Protein AF-A0A0Q6XFZ0-F1 (afdb_monomer)

Solvent-accessible surface area (backbone atoms only — not comparable to full-atom values): 3397 Å² total; per-residue (Å²): 112,42,23,30,30,36,40,39,39,32,50,34,97,77,37,94,62,90,50,76,49,78,48,78,47,72,81,25,74,38,68,66,61,28,50,50,53,50,59,72,47,54,68,81,34,63,99,52,48,41,42,77,48,65,48,69,41,80,103

Mean predicted aligned error: 2.95 Å

Structure (mmCIF, N/CA/C/O backbone):
data_AF-A0A0Q6XFZ0-F1
#
_entry.id   AF-A0A0Q6XFZ0-F1
#
loop_
_atom_site.group_PDB
_atom_site.id
_atom_site.type_symbol
_atom_site.label_atom_id
_atom_site.label_alt_id
_atom_site.label_comp_id
_atom_site.label_asym_id
_atom_site.label_entity_id
_atom_site.label_seq_id
_atom_site.pdbx_PDB_ins_code
_atom_site.Cartn_x
_atom_site.Cartn_y
_atom_site.Cartn_z
_atom_site.occupancy
_atom_site.B_iso_or_equiv
_atom_site.auth_seq_id
_atom_site.auth_comp_id
_atom_site.auth_asym_id
_atom_site.auth_atom_id
_atom_site.pdbx_PDB_model_num
ATOM 1 N N . MET A 1 1 ? -12.897 7.232 16.889 1.00 76.94 1 MET A N 1
ATOM 2 C CA . MET A 1 1 ? -11.893 7.945 16.067 1.00 76.94 1 MET A CA 1
ATOM 3 C C . MET A 1 1 ? -11.764 7.178 14.767 1.00 76.94 1 MET A C 1
ATOM 5 O O . MET A 1 1 ? -11.701 5.958 14.835 1.00 76.94 1 MET A O 1
ATOM 9 N N . GLU A 1 2 ? -11.784 7.861 13.626 1.00 93.75 2 GLU A N 1
ATOM 10 C CA . GLU A 1 2 ? -11.647 7.242 12.301 1.00 93.75 2 GLU A CA 1
ATOM 11 C C . GLU A 1 2 ? -10.285 7.640 11.710 1.00 93.75 2 GLU A C 1
ATOM 13 O O . GLU A 1 2 ? -9.805 8.750 11.945 1.00 93.75 2 GLU A O 1
ATOM 18 N N . PHE A 1 3 ? -9.643 6.732 10.981 1.00 98.12 3 PHE A N 1
ATOM 19 C CA . PHE A 1 3 ? -8.386 6.968 10.280 1.00 98.12 3 PHE A CA 1
ATOM 20 C C . PHE A 1 3 ? -8.564 6.750 8.777 1.00 98.12 3 PHE A C 1
ATOM 22 O O . PHE A 1 3 ? -9.328 5.887 8.336 1.00 98.12 3 PHE A O 1
ATOM 29 N N . ILE A 1 4 ? -7.824 7.529 7.997 1.00 98.19 4 ILE A N 1
ATOM 30 C CA . ILE A 1 4 ? -7.738 7.435 6.544 1.00 98.19 4 ILE A CA 1
ATOM 31 C C . ILE A 1 4 ? -6.318 7.001 6.199 1.00 98.19 4 ILE A C 1
ATOM 33 O O . ILE A 1 4 ? -5.350 7.662 6.580 1.00 98.19 4 ILE A O 1
ATOM 37 N N . LEU A 1 5 ? -6.195 5.900 5.468 1.00 98.38 5 LEU A N 1
ATOM 38 C CA . LEU A 1 5 ? -4.944 5.494 4.844 1.00 98.38 5 LEU A CA 1
ATOM 39 C C . LEU A 1 5 ? -4.783 6.264 3.537 1.00 98.38 5 LEU A C 1
ATOM 41 O O . LEU A 1 5 ? -5.654 6.197 2.675 1.00 98.38 5 LEU A O 1
ATOM 45 N N . VAL A 1 6 ? -3.668 6.961 3.366 1.00 98.12 6 VAL A N 1
ATOM 46 C CA . VAL A 1 6 ? -3.296 7.562 2.084 1.00 98.12 6 VAL A CA 1
ATOM 47 C C . VAL A 1 6 ? -2.086 6.820 1.541 1.00 98.12 6 VAL A C 1
ATOM 49 O O . VAL A 1 6 ? -1.045 6.776 2.195 1.00 98.12 6 VAL A O 1
ATOM 52 N N . LEU A 1 7 ? -2.233 6.231 0.359 1.00 97.94 7 LEU A N 1
ATOM 53 C CA . LEU A 1 7 ? -1.175 5.564 -0.392 1.00 97.94 7 LEU A CA 1
ATOM 54 C C . LEU A 1 7 ? -0.632 6.515 -1.458 1.00 97.94 7 LEU A C 1
ATOM 56 O O . LEU A 1 7 ? -1.407 7.139 -2.180 1.00 97.94 7 LEU A O 1
ATOM 60 N N . TYR A 1 8 ? 0.688 6.571 -1.584 1.00 96.38 8 TYR A N 1
ATOM 61 C CA . TYR A 1 8 ? 1.425 7.299 -2.609 1.00 96.38 8 TYR A CA 1
ATOM 62 C C . TYR A 1 8 ? 2.304 6.301 -3.354 1.00 96.38 8 TYR A C 1
ATOM 64 O O . TYR A 1 8 ? 3.239 5.751 -2.776 1.00 96.38 8 TYR A O 1
ATOM 72 N N . ILE A 1 9 ? 2.011 6.073 -4.629 1.00 96.06 9 ILE A N 1
ATOM 73 C CA . ILE A 1 9 ? 2.842 5.254 -5.511 1.00 96.06 9 ILE A CA 1
ATOM 74 C C . ILE A 1 9 ? 3.461 6.177 -6.550 1.00 96.06 9 ILE A C 1
ATOM 76 O O . ILE A 1 9 ? 2.737 6.921 -7.209 1.00 96.06 9 ILE A O 1
ATOM 80 N N . TYR A 1 10 ? 4.778 6.135 -6.709 1.00 95.44 10 TYR A N 1
ATOM 81 C CA . TYR A 1 10 ? 5.490 6.996 -7.651 1.00 95.44 10 TYR A CA 1
ATOM 82 C C . TYR A 1 10 ? 6.610 6.252 -8.376 1.00 95.44 10 TYR A C 1
ATOM 84 O O . TYR A 1 10 ? 7.076 5.205 -7.932 1.00 95.44 10 TYR A O 1
ATOM 92 N N . ALA A 1 11 ? 7.017 6.786 -9.522 1.00 95.44 11 ALA A N 1
ATOM 93 C CA . ALA A 1 11 ? 8.179 6.343 -10.276 1.00 95.44 11 ALA A CA 1
ATOM 94 C C . ALA A 1 11 ? 9.465 6.527 -9.445 1.00 95.44 11 ALA A C 1
ATOM 96 O O . ALA A 1 11 ? 9.797 7.644 -9.054 1.00 95.44 11 ALA A O 1
ATOM 97 N N . GLY A 1 12 ? 10.165 5.431 -9.150 1.00 91.19 12 GLY A N 1
ATOM 98 C CA . GLY A 1 12 ? 11.452 5.443 -8.456 1.00 91.19 12 GLY A CA 1
ATOM 99 C C . GLY A 1 12 ? 12.616 5.766 -9.396 1.00 91.19 12 GLY A C 1
ATOM 100 O O . GLY A 1 12 ? 12.439 5.943 -10.601 1.00 91.19 12 GLY A O 1
ATOM 101 N N . MET A 1 13 ? 13.838 5.784 -8.858 1.00 88.75 13 MET A N 1
ATOM 102 C CA . MET A 1 13 ? 15.047 6.223 -9.582 1.00 88.75 13 MET A CA 1
ATOM 103 C C . MET A 1 13 ? 15.329 5.460 -10.894 1.00 88.75 13 MET A C 1
ATOM 105 O O . MET A 1 13 ? 15.960 6.000 -11.798 1.00 88.75 13 MET A O 1
ATOM 109 N N . PHE A 1 14 ? 14.864 4.213 -11.013 1.00 88.56 14 PHE A N 1
ATOM 110 C CA . PHE A 1 14 ? 15.066 3.368 -12.199 1.00 88.56 14 PHE A CA 1
ATOM 111 C C . PHE A 1 14 ? 13.887 3.375 -13.184 1.00 88.56 14 PHE A C 1
ATOM 113 O O . PHE A 1 14 ? 13.886 2.615 -14.156 1.00 88.56 14 PHE A O 1
ATOM 120 N N . ALA A 1 15 ? 12.855 4.181 -12.934 1.00 90.69 15 ALA A N 1
ATOM 121 C CA . ALA A 1 15 ? 11.688 4.243 -13.799 1.00 90.69 15 ALA A CA 1
ATOM 122 C C . ALA A 1 15 ? 12.010 4.933 -15.133 1.00 90.69 15 ALA A C 1
ATOM 124 O O . ALA A 1 15 ? 12.740 5.918 -15.199 1.00 90.69 15 ALA A O 1
ATOM 125 N N . LYS A 1 16 ? 11.424 4.422 -16.221 1.00 85.94 16 LYS A N 1
ATOM 126 C CA . LYS A 1 16 ? 11.509 5.022 -17.560 1.00 85.94 16 LYS A CA 1
ATOM 127 C C . LYS A 1 16 ? 10.259 5.861 -17.828 1.00 85.94 16 LYS A C 1
ATOM 129 O O . LYS A 1 16 ? 9.413 5.469 -18.627 1.00 85.94 16 LYS A O 1
ATOM 134 N N . GLY A 1 17 ? 10.138 6.974 -17.111 1.00 84.69 17 GLY A N 1
ATOM 135 C CA . GLY A 1 17 ? 9.038 7.932 -17.231 1.00 84.69 17 GLY A CA 1
ATOM 136 C C . GLY A 1 17 ? 8.361 8.247 -15.901 1.00 84.69 17 GLY A C 1
ATOM 137 O O . GLY A 1 17 ? 8.616 7.599 -14.885 1.00 84.69 17 GLY A O 1
ATOM 138 N N . ASP A 1 18 ? 7.462 9.226 -15.942 1.00 84.69 18 ASP A N 1
ATOM 139 C CA . ASP A 1 18 ? 6.787 9.741 -14.758 1.00 84.69 18 ASP A CA 1
ATOM 140 C C . ASP A 1 18 ? 5.417 9.080 -14.582 1.00 84.69 18 ASP A C 1
ATOM 142 O O . ASP A 1 18 ? 4.575 9.055 -15.481 1.00 84.69 18 ASP A O 1
ATOM 146 N N . SER A 1 19 ? 5.180 8.518 -13.400 1.00 84.56 19 SER A N 1
ATOM 147 C CA . SER A 1 19 ? 3.884 7.966 -13.014 1.00 84.56 19 SER A CA 1
ATOM 148 C C . SER A 1 19 ? 3.711 8.154 -11.519 1.00 84.56 19 SER A C 1
ATOM 150 O O . SER A 1 19 ? 4.559 7.719 -10.742 1.00 84.56 19 SER A O 1
ATOM 152 N N . VAL A 1 20 ? 2.621 8.807 -11.122 1.00 93.50 20 VAL A N 1
ATOM 153 C CA . VAL A 1 20 ? 2.258 9.031 -9.721 1.00 93.50 20 VAL A CA 1
ATOM 154 C C . VAL A 1 20 ? 0.789 8.681 -9.532 1.00 93.50 20 VAL A C 1
ATOM 156 O O . VAL A 1 20 ? -0.048 8.926 -10.401 1.00 93.50 20 VAL A O 1
ATOM 159 N N . THR A 1 21 ? 0.460 8.0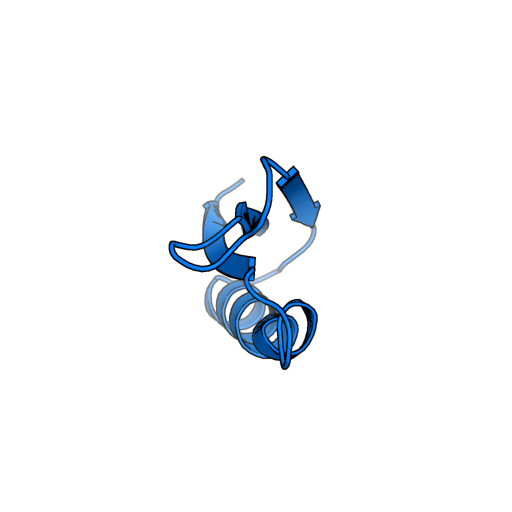83 -8.397 1.00 94.81 21 THR A N 1
ATOM 160 C CA . THR A 1 21 ? -0.915 7.809 -7.987 1.00 94.81 21 THR A CA 1
ATOM 161 C C . THR A 1 21 ? -1.047 8.052 -6.494 1.00 94.81 21 THR A C 1
ATOM 163 O O . THR A 1 21 ? -0.192 7.634 -5.713 1.00 94.81 21 THR A O 1
ATOM 166 N N . VAL A 1 22 ? -2.133 8.719 -6.109 1.00 96.44 22 VAL A N 1
ATOM 167 C CA . VAL A 1 22 ? -2.515 8.919 -4.712 1.00 96.44 22 VAL A CA 1
ATOM 168 C C . VAL A 1 22 ? -3.890 8.310 -4.506 1.00 96.44 22 VAL A C 1
ATOM 170 O O . VAL A 1 22 ? -4.814 8.625 -5.252 1.00 96.44 22 VAL A O 1
ATOM 173 N N . GLN A 1 23 ? -4.026 7.451 -3.500 1.00 96.50 23 GLN A N 1
ATOM 174 C CA . GLN A 1 23 ? -5.296 6.820 -3.152 1.00 96.50 23 GLN A CA 1
ATOM 175 C C . GLN A 1 23 ? -5.587 7.016 -1.669 1.00 96.50 23 GLN A C 1
ATOM 177 O O . GLN A 1 23 ? -4.755 6.688 -0.827 1.00 96.50 23 GLN A O 1
ATOM 182 N N . ALA A 1 24 ? -6.787 7.496 -1.348 1.00 97.31 24 ALA A N 1
ATOM 183 C CA . ALA A 1 24 ? -7.286 7.568 0.021 1.00 97.31 24 ALA A CA 1
ATOM 184 C C . ALA A 1 24 ? -8.254 6.407 0.294 1.00 97.31 24 ALA A C 1
ATOM 186 O O . ALA A 1 24 ? -9.169 6.153 -0.492 1.00 97.31 24 ALA A O 1
ATOM 187 N N . VAL A 1 25 ? -8.056 5.710 1.409 1.00 97.19 25 VAL A N 1
ATOM 188 C CA . VAL A 1 25 ? -8.896 4.607 1.885 1.00 97.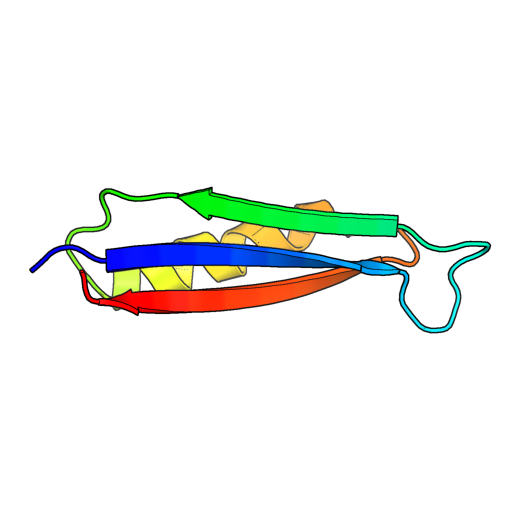19 25 VAL A CA 1
ATOM 189 C C . VAL A 1 25 ? -9.385 4.967 3.295 1.00 97.19 25 VAL A C 1
ATOM 191 O O . VAL A 1 25 ? -8.602 4.913 4.247 1.00 97.19 25 VAL A O 1
ATOM 194 N N . PRO A 1 26 ? -10.643 5.413 3.445 1.00 97.06 26 PRO A N 1
ATOM 195 C CA . PRO A 1 26 ? -11.210 5.788 4.740 1.00 97.06 26 PRO A CA 1
ATOM 196 C C . PRO A 1 26 ? -11.699 4.565 5.537 1.00 97.06 26 PRO A 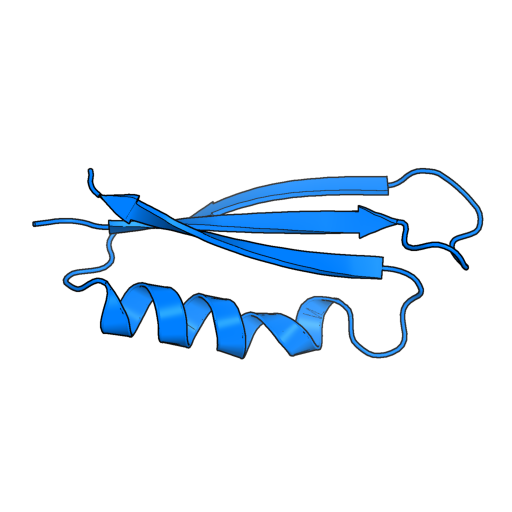C 1
ATOM 198 O O . PRO A 1 26 ? -11.641 3.434 5.057 1.00 97.06 26 PRO A O 1
ATOM 201 N N . GLY A 1 27 ? -12.232 4.801 6.741 1.00 96.50 27 GLY A N 1
ATOM 202 C CA . GLY A 1 27 ? -12.975 3.791 7.504 1.00 96.50 27 GLY A CA 1
ATOM 203 C C . GLY A 1 27 ? -12.165 2.942 8.489 1.00 96.50 27 GLY A C 1
ATOM 204 O O . GLY A 1 27 ? -12.708 1.996 9.059 1.00 96.50 27 GLY A O 1
ATOM 205 N N . PHE A 1 28 ? -10.893 3.257 8.747 1.00 97.50 28 PHE A N 1
ATOM 206 C CA . PHE A 1 28 ? -10.110 2.517 9.741 1.00 97.50 28 PHE A CA 1
ATOM 207 C C . PHE A 1 28 ? -10.477 2.943 11.168 1.00 97.50 28 PHE A C 1
ATOM 209 O O . PHE A 1 28 ? -10.482 4.125 11.501 1.00 97.50 28 PHE A O 1
ATOM 216 N N . THR A 1 29 ? -10.737 1.976 12.048 1.00 96.31 29 THR A N 1
ATOM 217 C CA . THR A 1 29 ? -11.129 2.228 13.449 1.00 96.31 29 THR A CA 1
ATOM 218 C C . THR A 1 29 ? -9.946 2.480 14.388 1.00 96.31 29 THR A C 1
ATOM 220 O O . THR A 1 29 ? -10.132 2.960 15.506 1.00 96.31 29 THR A O 1
ATOM 223 N N . SER A 1 30 ? -8.720 2.172 13.953 1.00 97.56 30 SER A N 1
ATOM 224 C CA . SER A 1 30 ? -7.489 2.416 14.709 1.00 97.56 30 SER A CA 1
ATOM 225 C C . SER A 1 30 ? -6.309 2.736 13.793 1.00 97.56 30 SER A C 1
ATOM 227 O O . SER A 1 30 ? -6.243 2.284 12.647 1.00 97.56 30 SER A O 1
ATOM 229 N N . GLU A 1 31 ? -5.334 3.471 14.328 1.00 97.06 31 GLU A N 1
ATOM 230 C CA . GLU A 1 31 ? -4.085 3.773 13.627 1.00 97.06 31 GLU A CA 1
ATOM 231 C C . GLU A 1 31 ? -3.295 2.498 13.301 1.00 97.06 31 GLU A C 1
ATOM 233 O O . GLU A 1 31 ? -2.709 2.386 12.227 1.00 97.06 31 GLU A O 1
ATOM 238 N N . ALA A 1 32 ? -3.315 1.512 14.205 1.00 97.81 32 ALA A N 1
ATOM 239 C CA . ALA A 1 32 ? -2.643 0.230 14.013 1.00 97.81 32 ALA A CA 1
ATOM 240 C C . ALA A 1 32 ? -3.216 -0.540 12.812 1.00 97.81 32 ALA A C 1
ATOM 242 O O . ALA A 1 32 ? -2.447 -1.011 11.975 1.00 97.81 32 ALA A O 1
ATOM 243 N N . ALA A 1 33 ? -4.548 -0.607 12.685 1.00 98.00 33 ALA A N 1
ATOM 244 C CA . ALA A 1 33 ? -5.202 -1.235 11.536 1.00 98.00 33 ALA A CA 1
ATOM 245 C C . ALA A 1 33 ? -4.876 -0.502 10.225 1.00 98.00 33 ALA A C 1
ATOM 247 O O . ALA A 1 33 ? -4.564 -1.141 9.222 1.00 98.00 33 ALA A O 1
ATOM 248 N N . CYS A 1 34 ? -4.870 0.834 10.250 1.00 98.25 34 CYS A N 1
ATOM 249 C CA . CYS A 1 34 ? -4.483 1.642 9.095 1.00 98.25 34 CYS A CA 1
ATOM 250 C C . CYS A 1 34 ? -3.025 1.380 8.670 1.00 98.25 34 CYS A C 1
ATOM 252 O O . CYS A 1 34 ? -2.747 1.133 7.496 1.00 98.25 34 CYS A O 1
ATOM 254 N N . LYS A 1 35 ? -2.086 1.366 9.626 1.00 98.12 35 LYS A N 1
ATOM 255 C CA . LYS A 1 35 ? -0.664 1.106 9.354 1.00 98.12 35 LYS A CA 1
ATOM 256 C C . LYS A 1 35 ? -0.427 -0.312 8.840 1.00 98.12 35 LYS A C 1
ATOM 258 O O . LYS A 1 35 ? 0.398 -0.499 7.950 1.00 98.12 35 LYS A O 1
ATOM 263 N N . ALA A 1 36 ? -1.141 -1.299 9.380 1.00 98.25 36 ALA A N 1
ATOM 264 C CA . ALA A 1 36 ? -1.070 -2.679 8.909 1.00 98.25 36 ALA A CA 1
ATOM 265 C C . ALA A 1 36 ? -1.541 -2.800 7.451 1.00 98.25 36 ALA A C 1
ATOM 267 O O . ALA A 1 36 ? -0.851 -3.421 6.645 1.00 98.25 36 ALA A O 1
ATOM 268 N N . ALA A 1 37 ? -2.652 -2.147 7.093 1.00 98.00 37 ALA A N 1
ATOM 269 C CA . ALA A 1 37 ? -3.139 -2.111 5.715 1.00 98.00 37 ALA A CA 1
ATOM 270 C C . ALA A 1 37 ? -2.165 -1.396 4.762 1.00 98.00 37 ALA A C 1
ATOM 272 O O . ALA A 1 37 ? -1.943 -1.869 3.651 1.00 98.00 37 ALA A O 1
ATOM 273 N N . GLY A 1 38 ? -1.529 -0.306 5.209 1.00 97.56 38 GLY A N 1
A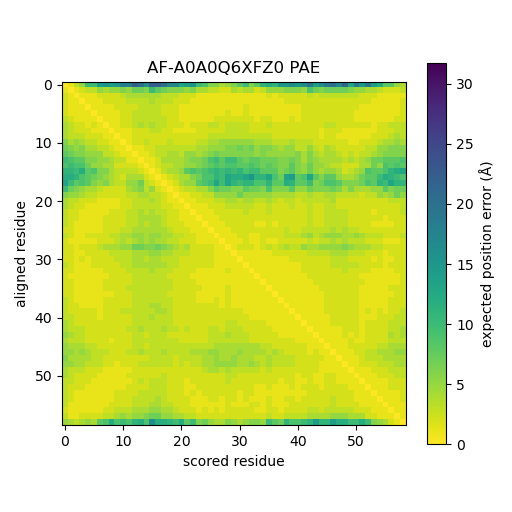TOM 274 C CA . GLY A 1 38 ? -0.486 0.379 4.441 1.00 97.56 38 GLY A CA 1
ATOM 275 C C . GLY A 1 38 ? 0.716 -0.514 4.121 1.00 97.56 38 GLY A C 1
ATOM 276 O O . GLY A 1 38 ? 1.151 -0.560 2.974 1.00 97.56 38 GLY A O 1
ATOM 277 N N . LYS A 1 39 ? 1.204 -1.291 5.098 1.00 97.81 39 LYS A N 1
ATOM 278 C CA . LYS A 1 39 ? 2.275 -2.283 4.874 1.00 97.81 39 LYS A CA 1
ATOM 279 C C . LYS A 1 39 ? 1.833 -3.424 3.961 1.00 97.81 39 LYS A C 1
ATOM 281 O O . LYS A 1 39 ? 2.576 -3.841 3.083 1.00 97.81 39 LYS A O 1
ATOM 286 N N . ALA A 1 40 ? 0.601 -3.905 4.123 1.00 97.81 40 ALA A N 1
ATOM 287 C CA . ALA A 1 40 ? 0.048 -4.950 3.263 1.00 97.81 40 ALA A CA 1
ATOM 288 C C . ALA A 1 40 ? -0.078 -4.519 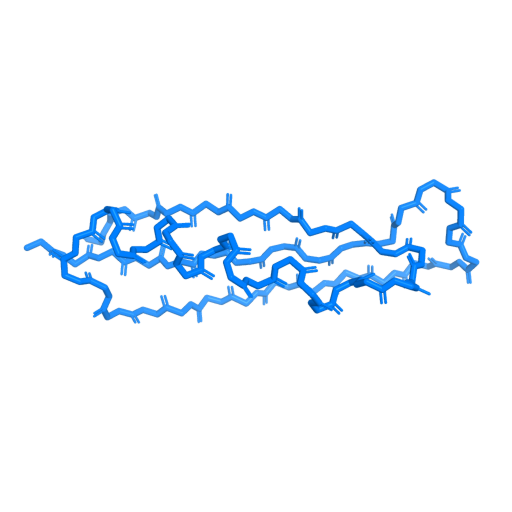1.788 1.00 97.81 40 ALA A C 1
ATOM 290 O O . ALA A 1 40 ? -0.248 -5.373 0.922 1.00 97.81 40 ALA A O 1
ATOM 291 N N . ALA A 1 41 ? 0.022 -3.217 1.493 1.00 96.81 41 ALA A N 1
ATOM 292 C CA . ALA A 1 41 ? 0.006 -2.678 0.139 1.00 96.81 41 ALA A CA 1
ATOM 293 C C . ALA A 1 41 ? 1.379 -2.721 -0.565 1.00 96.81 41 ALA A C 1
ATOM 295 O O . ALA A 1 41 ? 1.426 -2.510 -1.773 1.00 96.81 41 ALA A O 1
ATOM 296 N N . GLU A 1 42 ? 2.484 -3.026 0.130 1.00 95.31 42 GLU A N 1
ATO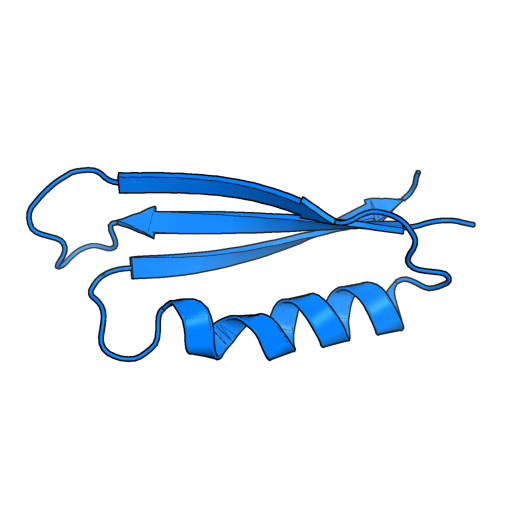M 297 C CA . GLU A 1 42 ? 3.837 -3.127 -0.456 1.00 95.31 42 GLU A CA 1
ATOM 298 C C . GLU A 1 42 ? 3.920 -3.988 -1.738 1.00 95.31 42 GLU A C 1
ATOM 300 O O . GLU A 1 42 ? 4.581 -3.563 -2.692 1.00 95.31 42 GLU A O 1
ATOM 305 N N . PRO A 1 43 ? 3.212 -5.135 -1.855 1.00 97.00 43 PRO A N 1
ATOM 306 C CA . PRO A 1 43 ? 3.220 -5.936 -3.078 1.00 97.00 43 PRO A CA 1
ATOM 307 C C . PRO A 1 43 ? 2.693 -5.214 -4.326 1.00 97.00 43 PRO A C 1
ATOM 309 O O . PRO A 1 43 ? 2.997 -5.651 -5.432 1.00 97.00 43 PRO A O 1
ATOM 312 N N . LEU A 1 44 ? 1.951 -4.104 -4.189 1.00 93.12 44 LEU A N 1
ATOM 313 C CA . LEU A 1 44 ? 1.433 -3.329 -5.328 1.00 93.12 44 LEU A CA 1
ATOM 314 C C . LEU A 1 44 ? 2.536 -2.806 -6.256 1.00 93.12 44 LEU A C 1
ATOM 316 O O . LEU A 1 44 ? 2.275 -2.554 -7.431 1.00 93.12 44 LEU A O 1
ATOM 320 N N . VAL A 1 45 ? 3.748 -2.613 -5.733 1.00 94.50 45 VAL A N 1
ATOM 321 C CA . VAL A 1 45 ? 4.895 -2.117 -6.506 1.00 94.50 45 VAL A CA 1
ATOM 322 C C . VAL A 1 45 ? 5.981 -3.174 -6.711 1.00 94.50 45 VAL A C 1
ATOM 324 O O . VAL A 1 45 ? 6.994 -2.890 -7.355 1.00 94.50 45 VA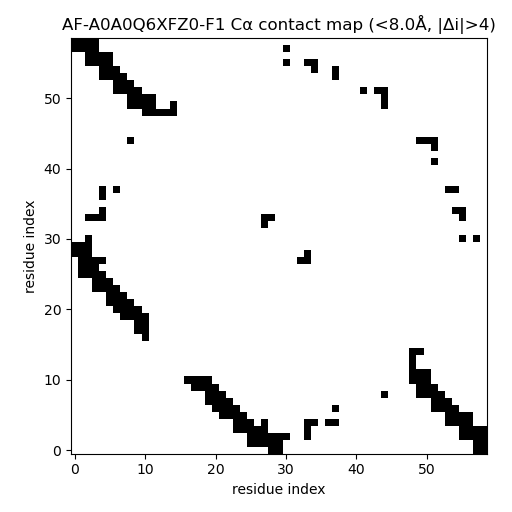L A O 1
ATOM 327 N N . ALA A 1 46 ? 5.780 -4.398 -6.213 1.00 95.19 46 ALA A N 1
ATOM 328 C CA . ALA A 1 46 ? 6.764 -5.469 -6.313 1.00 95.19 46 ALA A CA 1
ATOM 329 C C . ALA A 1 46 ? 7.103 -5.794 -7.778 1.00 95.19 46 ALA A C 1
ATOM 331 O O . ALA A 1 46 ? 6.225 -5.917 -8.630 1.00 95.19 46 ALA A O 1
ATOM 332 N N . GLY A 1 47 ? 8.399 -5.919 -8.074 1.00 94.00 47 GLY A N 1
ATOM 333 C CA . GLY A 1 47 ? 8.889 -6.198 -9.429 1.00 94.00 47 GLY A CA 1
ATOM 334 C C . GLY A 1 47 ? 8.756 -5.030 -10.415 1.00 94.00 47 GLY A C 1
ATOM 335 O O . GLY A 1 47 ? 9.030 -5.205 -11.600 1.00 94.00 47 GLY A O 1
ATOM 336 N N . SER A 1 48 ? 8.361 -3.842 -9.951 1.00 92.94 48 SER A N 1
ATOM 337 C CA . SER A 1 48 ? 8.303 -2.624 -10.762 1.00 92.94 48 SER A CA 1
ATOM 338 C C . SER A 1 48 ? 9.376 -1.623 -10.333 1.00 92.94 48 SER A C 1
ATOM 340 O O . SER A 1 48 ? 9.932 -1.711 -9.243 1.00 92.94 48 SER A O 1
ATOM 342 N N . ALA A 1 49 ? 9.636 -0.619 -11.170 1.00 95.19 49 ALA A N 1
ATOM 343 C CA . ALA A 1 49 ? 10.483 0.516 -10.805 1.00 95.19 49 ALA A CA 1
ATOM 344 C C . ALA A 1 49 ? 9.730 1.582 -9.980 1.00 95.19 49 ALA A C 1
ATOM 346 O O . ALA A 1 49 ? 10.120 2.748 -9.994 1.00 95.19 49 ALA A O 1
ATOM 347 N N . LYS A 1 50 ? 8.616 1.221 -9.330 1.00 94.62 50 LYS A N 1
ATOM 348 C CA . LYS A 1 50 ? 7.8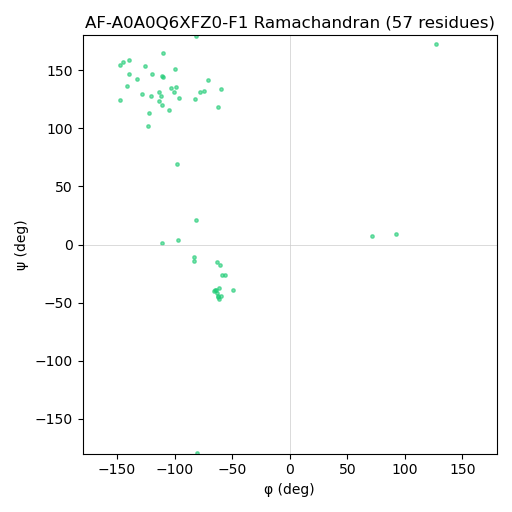05 2.137 -8.523 1.00 94.62 50 LYS A CA 1
ATOM 349 C C . LYS A 1 50 ? 8.111 1.976 -7.041 1.00 94.62 50 LYS A C 1
ATOM 351 O O . LYS A 1 50 ? 8.442 0.893 -6.570 1.00 94.62 50 LYS A O 1
ATOM 356 N N . GLU A 1 51 ? 7.942 3.060 -6.308 1.00 95.62 51 GLU A N 1
ATOM 357 C CA . GLU A 1 51 ? 8.045 3.103 -4.857 1.00 95.62 51 GLU A CA 1
ATOM 358 C C . GLU A 1 51 ? 6.662 3.350 -4.256 1.00 95.62 51 GLU A C 1
ATOM 360 O O . GLU A 1 51 ? 5.844 4.072 -4.833 1.00 95.62 51 GLU A O 1
ATOM 365 N N . LEU A 1 52 ? 6.402 2.746 -3.095 1.00 96.81 52 LEU A N 1
ATOM 366 C CA . LEU A 1 52 ? 5.183 2.943 -2.317 1.00 96.81 52 LEU A CA 1
ATOM 367 C C . LEU A 1 52 ? 5.524 3.630 -0.996 1.00 96.81 52 LEU A C 1
ATOM 369 O O . LEU A 1 52 ? 6.407 3.200 -0.257 1.00 96.81 52 LEU A O 1
ATOM 373 N N . ARG A 1 53 ? 4.781 4.685 -0.674 1.00 97.19 53 ARG A N 1
ATOM 374 C CA . ARG A 1 53 ? 4.736 5.312 0.649 1.00 97.19 53 ARG A CA 1
ATOM 375 C C . ARG A 1 53 ? 3.297 5.375 1.119 1.00 97.19 53 ARG A C 1
ATOM 377 O O . ARG A 1 53 ? 2.374 5.445 0.311 1.00 97.19 53 ARG A O 1
ATOM 384 N N . PHE A 1 54 ? 3.097 5.387 2.427 1.00 98.00 54 PHE A N 1
ATOM 385 C CA . PHE A 1 54 ? 1.770 5.564 2.989 1.00 98.00 54 PHE A CA 1
ATOM 386 C C . PHE A 1 54 ? 1.798 6.373 4.278 1.00 98.00 54 PHE A C 1
ATOM 388 O O . PHE A 1 54 ? 2.809 6.428 4.979 1.00 98.00 54 PHE A O 1
ATOM 395 N N . ILE A 1 55 ? 0.660 6.981 4.597 1.00 98.00 55 ILE A N 1
ATOM 396 C CA . ILE A 1 55 ? 0.432 7.669 5.865 1.00 98.00 55 ILE A CA 1
ATOM 397 C C . ILE A 1 55 ? -0.982 7.391 6.369 1.00 98.00 55 ILE A C 1
ATOM 399 O O . ILE A 1 55 ? -1.916 7.230 5.587 1.00 98.00 55 ILE A O 1
ATOM 403 N N . CYS A 1 56 ? -1.126 7.335 7.689 1.00 97.88 56 CYS A N 1
ATOM 404 C CA . CYS A 1 56 ? -2.410 7.230 8.365 1.00 97.88 56 CYS A CA 1
ATOM 405 C C . CYS A 1 56 ? -2.766 8.578 8.972 1.00 97.88 56 CYS A C 1
ATOM 407 O O . CYS A 1 56 ? -2.068 9.061 9.862 1.00 97.88 56 CYS A O 1
ATOM 409 N N . LEU A 1 57 ? -3.847 9.177 8.486 1.00 97.56 57 LEU A N 1
ATOM 410 C CA . LEU A 1 57 ? -4.347 10.459 8.960 1.00 97.56 57 LEU A CA 1
ATOM 411 C C . LEU A 1 57 ? -5.553 10.226 9.859 1.00 97.56 57 LEU A C 1
ATOM 4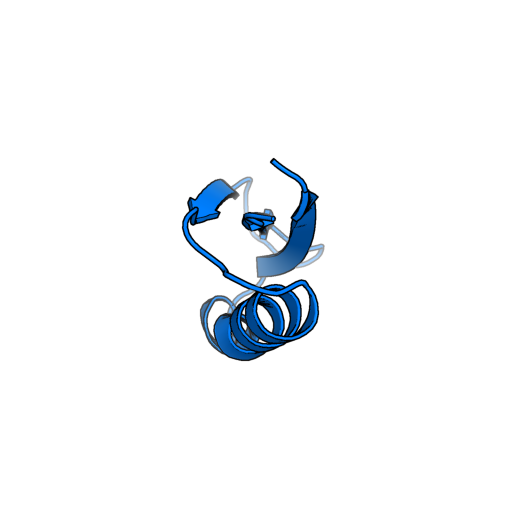13 O O . LEU A 1 57 ? -6.437 9.440 9.527 1.00 97.56 57 LEU A O 1
ATOM 417 N N . LYS A 1 58 ? -5.591 10.911 10.998 1.00 96.12 58 LYS A N 1
ATOM 418 C CA . LYS A 1 58 ? -6.782 10.953 11.844 1.00 96.12 58 LYS A CA 1
ATOM 419 C C . LYS A 1 58 ? -7.817 11.865 11.182 1.00 96.12 58 LYS A C 1
ATOM 421 O O . LYS A 1 58 ? -7.461 12.959 10.747 1.00 96.12 58 LYS A O 1
ATOM 426 N N . LYS A 1 59 ? -9.056 11.396 11.096 1.00 87.56 59 LYS A N 1
ATOM 427 C CA . LYS A 1 59 ? -10.205 12.144 10.582 1.00 87.56 59 LYS A CA 1
ATOM 428 C C . LYS A 1 59 ? -10.961 12.829 11.716 1.00 87.56 59 LYS A C 1
ATOM 430 O O . LYS A 1 59 ? -10.995 12.256 12.835 1.00 87.56 59 LYS A O 1
#

Secondary structure (DSSP, 8-state):
--EEEEEEEEE-TT-SS--EEEEEEEEESSHHHHHHHHHHTGGGGTTSSEEEEEEEEE-

Sequence (59 aa):
MEFILVLYIYAGMFAKGDSVTVQAVPGFTSEAACKAAGKAAEPLVAGSAKELRFICLKK

Nearest PDB structures (foldseek):
  2nyt-assembly1_A  TM=5.311E-01  e=1.577E+00  Homo sapiens
  2nyt-assembly1_C  TM=5.311E-01  e=2.059E+00  Homo sapiens
  8ove-assembly1_BS  TM=4.404E-01  e=3.509E+00  Trypanosoma brucei brucei
  2rpz-assembly1_A  TM=5.333E-01  e=5.593E+00  Mus musculus

pLDDT: mean 94.86, std 4.38, range [76.94, 98.38]

Foldseek 3Di:
DKKKKKKWKWQAPPDPDTDIDIDIDIGHPDPVSSVVVQVVCQCVCPPHRMDMDMDIDDD

Radius of gyration: 12.5 Å; Cα contacts (8 Å, |Δi|>4): 112; chains: 1; bounding box: 28×18×34 Å